Protein AF-A0A0K1QQC4-F1 (afdb_monomer)

Secondary structure (DSSP, 8-state):
---PPEEEEEEEEETTEEEEEEEEEEESSBTTBTT--S-EEEEEEEEEETTEE-TT--B-----BSSHHHHHHHHHHHHHHHHHHHHHHHHHHHHHHHHHHTT----S---

pLDDT: mean 75.05, std 15.12, range [39.25, 92.31]

Mean predicted aligned error: 11.66 Å

Solvent-accessible surface area (backbone atoms only — not comparable to full-atom values): 6400 Å² total; per-residue (Å²): 132,83,80,68,69,40,76,49,74,49,76,48,80,56,97,81,28,42,36,37,28,38,29,41,29,58,36,66,52,44,88,92,41,75,86,41,74,55,47,28,18,36,32,37,30,41,32,29,45,90,95,36,75,44,87,89,53,57,48,65,60,90,61,72,22,77,42,63,66,58,26,42,52,52,33,48,53,51,45,52,49,54,53,51,55,50,51,52,54,54,53,50,53,52,54,54,54,52,56,56,66,71,62,64,74,92,78,86,81,79,134

Nearest PDB structures (foldseek):
  4i4k-assembly1_A  TM=2.988E-01  e=1.830E+00  Streptomyces globisporus C-1027
  4i4k-assembly1_B  TM=3.133E-01  e=2.447E+00  Streptomyces globisporus C-1027
  7zqj-assembly1_A  TM=4.492E-01  e=8.290E+00  Acrocephalus arundinaceus

Foldseek 3Di:
DPPDWDWDWDWDQDPQKIKIKIKTDQDQALPVHRVDRQGWIWIWIWIGHPNHTDPPLIDTDSDIDSDSVVNRVVSVVSSNVSVVVVVVVVVVVVVVVVVVVVPPDPPPDDD

Structure (mmCIF, N/CA/C/O backbone):
data_AF-A0A0K1QQC4-F1
#
_entry.id   AF-A0A0K1QQC4-F1
#
loop_
_atom_site.group_PDB
_atom_site.id
_atom_site.type_symbol
_atom_site.label_atom_id
_atom_site.label_alt_id
_atom_site.label_comp_id
_atom_site.label_asym_id
_atom_site.label_entity_id
_atom_site.label_seq_id
_atom_site.pdbx_PDB_ins_code
_atom_site.Cartn_x
_atom_site.Cartn_y
_atom_site.Cartn_z
_atom_site.occupancy
_atom_site.B_iso_or_equiv
_atom_site.auth_seq_id
_atom_site.auth_comp_id
_atom_site.auth_asym_id
_atom_site.auth_atom_id
_atom_site.pdbx_PDB_model_num
ATOM 1 N N . MET A 1 1 ? 23.678 -7.419 -18.376 1.00 39.25 1 MET A N 1
ATOM 2 C CA . MET A 1 1 ? 23.277 -7.066 -16.998 1.00 39.25 1 MET A CA 1
ATOM 3 C C . MET A 1 1 ? 21.784 -7.320 -16.867 1.00 39.25 1 MET A C 1
ATOM 5 O O . MET A 1 1 ? 21.003 -6.650 -17.531 1.00 39.25 1 MET A O 1
ATOM 9 N N . THR A 1 2 ? 21.380 -8.345 -16.121 1.00 40.25 2 THR A N 1
ATOM 10 C CA . THR A 1 2 ? 19.973 -8.583 -15.779 1.00 40.25 2 THR A CA 1
ATOM 11 C C . THR A 1 2 ? 19.577 -7.542 -14.742 1.00 40.25 2 THR A C 1
ATOM 13 O O . THR A 1 2 ? 20.043 -7.583 -13.608 1.00 40.25 2 THR A O 1
ATOM 16 N N . THR A 1 3 ? 18.774 -6.558 -15.146 1.00 54.31 3 THR A N 1
ATOM 17 C CA . THR A 1 3 ? 18.133 -5.616 -14.227 1.00 54.31 3 THR A CA 1
ATOM 18 C C . THR A 1 3 ? 17.183 -6.432 -13.353 1.00 54.31 3 THR A C 1
ATOM 20 O O . THR A 1 3 ? 16.067 -6.738 -13.761 1.00 54.31 3 THR A O 1
ATOM 23 N N . GLY A 1 4 ? 17.678 -6.916 -12.215 1.00 62.97 4 GLY A N 1
ATOM 24 C CA . GLY A 1 4 ? 16.885 -7.705 -11.284 1.00 62.97 4 GLY A CA 1
ATOM 25 C C . GLY A 1 4 ? 15.767 -6.838 -10.723 1.00 62.97 4 GLY A C 1
ATOM 26 O O . GLY A 1 4 ? 16.020 -5.724 -10.263 1.00 62.97 4 GLY A O 1
ATOM 27 N N . THR A 1 5 ? 14.533 -7.331 -10.781 1.00 69.62 5 THR A N 1
ATOM 28 C CA . THR A 1 5 ? 13.399 -6.688 -10.120 1.00 69.62 5 THR A CA 1
ATOM 29 C C . THR A 1 5 ? 13.716 -6.558 -8.633 1.00 69.62 5 THR A C 1
ATOM 31 O O . THR A 1 5 ? 13.992 -7.551 -7.962 1.00 69.62 5 THR A O 1
ATOM 34 N N . SER A 1 6 ? 13.704 -5.329 -8.121 1.00 77.94 6 SER A N 1
ATOM 35 C CA . SER A 1 6 ? 13.934 -5.050 -6.705 1.00 77.94 6 SER A CA 1
ATOM 36 C C . SER A 1 6 ? 12.604 -4.817 -5.999 1.00 77.94 6 SER A C 1
ATOM 38 O O . SER A 1 6 ? 11.698 -4.194 -6.557 1.00 77.94 6 SER A O 1
ATOM 40 N N . ILE A 1 7 ? 12.490 -5.319 -4.771 1.00 84.19 7 ILE A N 1
ATOM 41 C CA . ILE A 1 7 ? 11.357 -5.041 -3.891 1.00 84.19 7 ILE A CA 1
ATOM 42 C C . ILE A 1 7 ? 11.887 -4.198 -2.742 1.00 84.19 7 ILE A C 1
ATOM 44 O O . ILE A 1 7 ? 12.767 -4.635 -2.002 1.00 84.19 7 ILE A O 1
ATOM 48 N N . VAL A 1 8 ? 11.362 -2.987 -2.601 1.00 85.19 8 VAL A N 1
ATOM 49 C CA . VAL A 1 8 ? 11.674 -2.100 -1.479 1.00 85.19 8 VAL A CA 1
ATOM 50 C C . VAL A 1 8 ? 10.412 -1.936 -0.658 1.00 85.19 8 VAL A C 1
ATOM 52 O O . VAL A 1 8 ? 9.397 -1.482 -1.176 1.00 85.19 8 VAL A O 1
ATOM 55 N N . THR A 1 9 ? 10.476 -2.304 0.618 1.00 89.06 9 THR A N 1
ATOM 56 C CA . THR A 1 9 ? 9.348 -2.150 1.540 1.00 89.06 9 THR A CA 1
ATOM 57 C C . THR A 1 9 ? 9.612 -0.973 2.463 1.00 89.06 9 THR A C 1
ATOM 59 O O . THR A 1 9 ? 10.675 -0.895 3.078 1.00 89.06 9 THR A O 1
ATOM 62 N N . LYS A 1 10 ? 8.649 -0.059 2.556 1.00 91.50 10 LYS A N 1
ATOM 63 C CA . LYS A 1 10 ? 8.627 1.025 3.538 1.00 91.50 10 LYS A CA 1
ATOM 64 C C . LYS A 1 10 ? 7.428 0.836 4.466 1.00 91.50 10 LYS A C 1
ATOM 66 O O . LYS A 1 10 ? 6.408 0.279 4.065 1.00 91.50 10 LYS A O 1
ATOM 71 N N . GLN A 1 11 ? 7.563 1.308 5.699 1.00 92.12 11 GLN A N 1
ATOM 72 C CA . GLN A 1 11 ? 6.525 1.233 6.721 1.00 92.12 11 GLN A CA 1
ATOM 73 C C . GLN A 1 11 ? 6.234 2.625 7.279 1.00 92.12 11 GLN A C 1
ATOM 75 O O . GLN A 1 11 ? 7.153 3.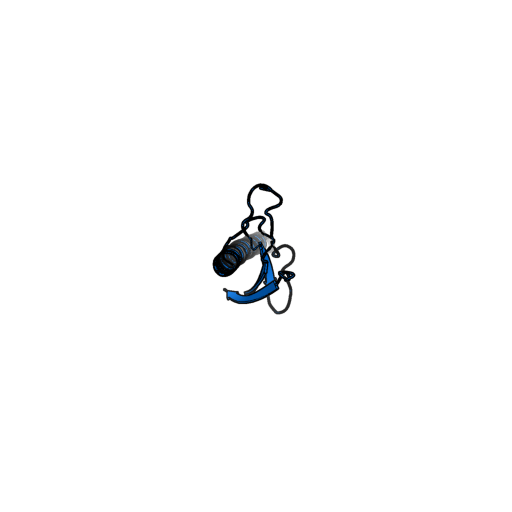407 7.515 1.00 92.12 11 GLN A O 1
ATOM 80 N N . GLU A 1 12 ? 4.959 2.901 7.530 1.00 92.31 12 GLU A N 1
ATOM 81 C CA . GLU A 1 12 ? 4.481 4.080 8.247 1.00 92.31 12 GLU A CA 1
ATOM 82 C C . GLU A 1 12 ? 3.445 3.663 9.296 1.00 92.31 12 GLU A C 1
ATOM 84 O O . GLU A 1 12 ? 2.648 2.758 9.064 1.00 92.31 12 GLU A O 1
ATOM 89 N N . THR A 1 13 ? 3.408 4.357 10.434 1.00 91.31 13 THR A N 1
ATOM 90 C CA . THR A 1 13 ? 2.322 4.223 11.411 1.00 91.31 13 THR A CA 1
ATOM 91 C C . THR A 1 13 ? 1.386 5.423 11.313 1.00 91.31 13 THR A C 1
ATOM 93 O O . THR A 1 13 ? 1.793 6.557 11.556 1.00 91.31 13 THR A O 1
ATOM 96 N N . TYR A 1 14 ? 0.110 5.181 11.014 1.00 89.81 14 TYR A N 1
ATOM 97 C CA . TYR A 1 14 ? -0.911 6.216 10.874 1.00 89.81 14 TYR A CA 1
ATOM 98 C C . TYR A 1 14 ? -2.165 5.875 11.680 1.00 89.81 14 TYR A C 1
ATOM 100 O O . TYR A 1 14 ? -2.814 4.853 11.464 1.00 89.81 14 TYR A O 1
ATOM 108 N N . SER A 1 15 ? -2.563 6.755 12.606 1.00 86.31 15 SER A N 1
ATOM 109 C CA . SER A 1 15 ? -3.777 6.577 13.426 1.00 86.31 15 SER A CA 1
ATOM 110 C C . SER A 1 15 ? -3.849 5.247 14.207 1.00 86.31 15 SER A C 1
ATOM 112 O O . SER A 1 15 ? -4.943 4.728 14.431 1.00 86.31 15 SER A O 1
ATOM 114 N N . GLY A 1 16 ? -2.701 4.689 14.605 1.00 84.69 16 GLY A N 1
ATOM 115 C CA . GLY A 1 16 ? -2.611 3.387 15.279 1.00 84.69 16 GLY A CA 1
ATOM 116 C C . GLY A 1 16 ? -2.686 2.171 14.346 1.00 84.69 16 GLY A C 1
ATOM 117 O O . GLY A 1 16 ? -2.744 1.048 14.833 1.00 84.69 16 GLY A O 1
ATOM 118 N N . TYR A 1 17 ? -2.690 2.386 13.029 1.00 88.06 17 TYR A N 1
ATOM 119 C CA . TYR A 1 17 ? -2.536 1.349 12.010 1.00 88.06 17 TYR A CA 1
ATOM 120 C C . TYR A 1 17 ? -1.113 1.387 11.462 1.00 88.06 17 TYR A C 1
ATOM 122 O O . TYR A 1 17 ? -0.539 2.465 11.308 1.00 88.06 17 TYR A O 1
ATOM 130 N N . GLU A 1 18 ? -0.568 0.228 11.129 1.00 91.56 18 GLU A N 1
ATOM 131 C CA . GLU A 1 18 ? 0.703 0.102 10.424 1.00 91.56 18 GLU A CA 1
ATOM 132 C C . GLU A 1 18 ? 0.405 -0.075 8.932 1.00 91.56 18 GLU A C 1
ATOM 134 O O . GLU A 1 18 ? -0.366 -0.946 8.530 1.00 91.56 18 GLU A O 1
ATOM 139 N N . ILE A 1 19 ? 0.986 0.782 8.104 1.00 92.12 19 ILE A N 1
ATOM 140 C CA . ILE A 1 19 ? 0.855 0.772 6.651 1.00 92.12 19 ILE A CA 1
ATOM 141 C C . ILE A 1 19 ? 2.196 0.313 6.090 1.00 92.12 19 ILE A C 1
ATOM 143 O O . ILE A 1 19 ? 3.219 0.970 6.279 1.00 92.12 19 ILE A O 1
ATOM 147 N N . LEU A 1 20 ? 2.186 -0.816 5.394 1.00 92.06 20 LEU A N 1
ATOM 148 C CA . LEU A 1 20 ? 3.332 -1.370 4.687 1.00 92.06 20 LEU A CA 1
ATOM 149 C C . LEU A 1 20 ? 3.132 -1.146 3.193 1.00 92.06 20 LEU A C 1
ATOM 151 O O . LEU A 1 20 ? 2.133 -1.585 2.626 1.00 92.06 20 LEU A O 1
ATOM 155 N N . VAL A 1 21 ? 4.092 -0.481 2.558 1.00 91.69 21 VAL A N 1
ATOM 156 C CA . VAL A 1 21 ? 4.105 -0.236 1.115 1.00 91.69 21 VAL A CA 1
ATOM 157 C C . VAL A 1 21 ? 5.314 -0.944 0.527 1.00 91.69 21 VAL A C 1
ATOM 159 O O . VAL A 1 21 ? 6.457 -0.581 0.800 1.00 91.69 21 VAL A O 1
ATOM 162 N N . ALA A 1 22 ? 5.059 -1.972 -0.272 1.00 89.62 22 ALA A N 1
ATOM 163 C CA . ALA A 1 22 ? 6.065 -2.681 -1.042 1.00 89.62 22 ALA A CA 1
ATOM 164 C C . ALA A 1 22 ? 6.074 -2.145 -2.476 1.00 89.62 22 ALA A C 1
ATOM 166 O O . ALA A 1 22 ? 5.121 -2.345 -3.227 1.00 89.62 22 ALA A O 1
ATOM 167 N N . THR A 1 23 ? 7.160 -1.484 -2.862 1.00 88.75 23 THR A N 1
ATOM 168 C CA . THR A 1 23 ? 7.383 -1.022 -4.231 1.00 88.75 23 THR A CA 1
ATOM 169 C C . THR A 1 23 ? 8.195 -2.060 -4.993 1.00 88.75 23 THR A C 1
ATOM 171 O O . THR A 1 23 ? 9.302 -2.414 -4.585 1.00 88.75 23 THR A O 1
ATOM 174 N N . VAL A 1 24 ? 7.656 -2.534 -6.112 1.00 86.88 24 VAL A N 1
ATOM 175 C CA . VAL A 1 24 ? 8.266 -3.540 -6.986 1.00 86.88 24 VAL A CA 1
ATOM 176 C C . VAL A 1 24 ? 8.699 -2.866 -8.284 1.00 86.88 24 VAL A C 1
ATOM 178 O O . VAL A 1 24 ? 7.900 -2.210 -8.944 1.00 86.88 24 VAL A O 1
ATOM 181 N N . GLY A 1 25 ? 9.972 -3.006 -8.648 1.00 82.81 25 GLY A N 1
ATOM 182 C CA . GLY A 1 25 ? 10.505 -2.538 -9.928 1.00 82.81 25 GLY A CA 1
ATOM 183 C C . GLY A 1 25 ? 12.032 -2.419 -9.925 1.00 82.81 25 GLY A C 1
ATOM 184 O O . GLY A 1 25 ? 12.670 -2.705 -8.911 1.00 82.81 25 GLY A O 1
ATOM 185 N N . PRO A 1 26 ? 12.660 -2.000 -11.027 1.00 75.81 26 PRO A N 1
ATOM 186 C CA . PRO A 1 26 ? 12.028 -1.626 -12.289 1.00 75.81 26 PRO A CA 1
ATOM 187 C C . PRO A 1 26 ? 11.431 -2.828 -13.044 1.00 75.81 26 PRO A C 1
ATOM 189 O O . PRO A 1 26 ? 12.006 -3.917 -13.052 1.00 75.81 26 PRO A O 1
ATOM 192 N N . ILE A 1 27 ? 10.288 -2.613 -13.696 1.00 78.44 27 ILE A N 1
ATOM 193 C CA . ILE A 1 27 ? 9.645 -3.513 -14.662 1.00 78.44 27 ILE A CA 1
ATOM 194 C C . ILE A 1 27 ? 9.857 -2.882 -16.043 1.00 78.44 27 ILE A C 1
ATOM 196 O O . ILE A 1 27 ? 9.554 -1.709 -16.232 1.00 78.44 27 ILE A O 1
ATOM 200 N N . LYS A 1 28 ? 10.455 -3.623 -16.983 1.00 64.50 28 LYS A N 1
ATOM 201 C CA . LYS A 1 28 ? 10.970 -3.083 -18.261 1.00 64.50 28 LYS A CA 1
ATOM 202 C C . LYS A 1 28 ? 9.907 -2.587 -19.246 1.00 64.50 28 LYS A C 1
ATOM 204 O O . LYS A 1 28 ? 10.274 -1.938 -20.218 1.00 64.50 28 LYS A O 1
ATOM 209 N N . THR A 1 29 ? 8.647 -2.956 -19.054 1.00 67.12 29 THR A N 1
ATOM 210 C CA . THR A 1 29 ? 7.587 -2.692 -20.029 1.00 67.12 29 THR A CA 1
ATOM 2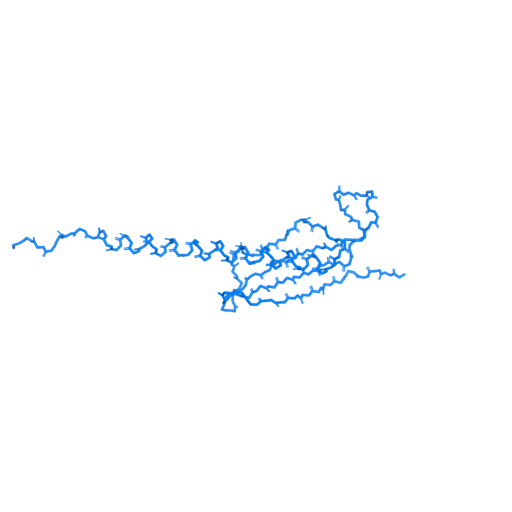11 C C . THR A 1 29 ? 6.267 -2.602 -19.285 1.00 67.12 29 THR A C 1
ATOM 213 O O . THR A 1 29 ? 5.942 -3.511 -18.515 1.00 67.12 29 THR A O 1
ATOM 216 N N . ASN A 1 30 ? 5.531 -1.510 -19.488 1.00 67.62 30 ASN A N 1
ATOM 217 C CA . ASN A 1 30 ? 4.139 -1.430 -19.067 1.00 67.62 30 ASN A CA 1
ATOM 218 C C . ASN A 1 30 ? 3.326 -2.423 -19.925 1.00 67.62 30 ASN A C 1
ATOM 220 O O . ASN A 1 30 ? 3.307 -2.262 -21.145 1.00 67.62 30 ASN A O 1
ATOM 224 N N . PRO A 1 31 ? 2.674 -3.451 -19.349 1.00 66.75 31 PRO A N 1
ATOM 225 C CA . PRO A 1 31 ? 1.863 -4.382 -20.133 1.00 66.75 31 PRO A CA 1
ATOM 226 C C . PRO A 1 31 ? 0.687 -3.701 -20.852 1.00 66.75 31 PRO A C 1
ATOM 228 O O . PRO A 1 31 ? 0.259 -4.205 -21.887 1.00 66.75 31 PRO A O 1
ATOM 231 N N . ASP A 1 32 ? 0.205 -2.562 -20.344 1.00 70.25 32 ASP A N 1
ATOM 232 C CA . ASP A 1 32 ? -0.885 -1.789 -20.950 1.00 70.25 32 ASP A CA 1
ATOM 233 C C . ASP A 1 32 ? -0.395 -0.852 -22.071 1.00 70.25 32 ASP A C 1
ATOM 235 O O . ASP A 1 32 ? -1.174 -0.451 -22.933 1.00 70.25 32 ASP A O 1
ATOM 239 N N . GLU A 1 33 ? 0.904 -0.535 -22.102 1.00 69.81 33 GLU A N 1
ATOM 240 C CA . GLU A 1 33 ? 1.541 0.320 -23.111 1.00 69.81 33 GLU A CA 1
ATOM 241 C C . GLU A 1 33 ? 2.868 -0.310 -23.571 1.00 69.81 33 GLU A C 1
ATOM 243 O O . GLU A 1 33 ? 3.948 0.115 -23.148 1.00 69.81 33 GLU A O 1
ATOM 248 N N . PRO A 1 34 ? 2.826 -1.333 -24.445 1.00 68.88 34 PRO A N 1
ATOM 249 C CA . PRO A 1 34 ? 4.019 -2.082 -24.854 1.00 68.88 34 PRO A CA 1
ATOM 250 C C . PRO A 1 34 ? 5.041 -1.239 -25.634 1.00 68.88 34 PRO A C 1
ATOM 252 O O . PRO A 1 34 ? 6.200 -1.629 -25.766 1.00 68.88 34 PRO A O 1
ATOM 255 N N . GLU A 1 35 ? 4.618 -0.083 -26.147 1.00 72.62 35 GLU A N 1
ATOM 256 C CA . GLU A 1 35 ? 5.448 0.897 -26.855 1.00 72.62 35 GLU A CA 1
ATOM 257 C C . GLU A 1 35 ? 6.308 1.732 -25.890 1.00 72.62 35 GLU A C 1
ATOM 259 O O . GLU A 1 35 ? 7.303 2.342 -26.288 1.00 72.62 35 GLU A O 1
ATOM 264 N N . ASN A 1 36 ? 5.944 1.740 -24.603 1.00 68.31 36 ASN A N 1
ATOM 265 C CA . ASN A 1 36 ? 6.642 2.470 -23.564 1.00 68.31 36 ASN A CA 1
ATOM 266 C C . ASN A 1 36 ? 7.848 1.655 -23.066 1.00 68.31 36 ASN A C 1
ATOM 268 O O . ASN A 1 36 ? 7.733 0.730 -22.260 1.00 68.31 36 ASN A O 1
ATOM 272 N N . LEU A 1 37 ? 9.033 2.005 -23.573 1.00 68.06 37 LEU A N 1
ATOM 273 C CA . LEU A 1 37 ? 10.318 1.385 -23.212 1.00 68.06 37 LEU A CA 1
ATOM 274 C C . LEU A 1 37 ? 10.857 1.849 -21.845 1.00 68.06 37 LEU A C 1
ATOM 276 O O . LEU A 1 37 ? 11.986 1.512 -21.473 1.00 68.06 37 LEU A O 1
ATOM 280 N N . GLN A 1 38 ? 10.097 2.670 -21.120 1.00 71.12 38 GLN A N 1
ATOM 281 C CA . GLN A 1 38 ? 10.496 3.210 -19.831 1.00 71.12 38 GLN A CA 1
ATOM 282 C C . GLN A 1 38 ? 10.344 2.146 -18.734 1.00 71.12 38 GLN A C 1
ATOM 284 O O . GLN A 1 38 ? 9.467 1.286 -18.764 1.00 71.12 38 GLN A O 1
ATOM 289 N N . THR A 1 39 ? 11.241 2.165 -17.749 1.00 76.81 39 THR A N 1
ATOM 290 C CA . THR A 1 39 ? 11.132 1.274 -16.593 1.00 76.81 39 THR A CA 1
ATOM 291 C C . THR A 1 39 ? 10.122 1.813 -15.595 1.00 76.81 39 THR A C 1
ATOM 293 O O . THR A 1 39 ? 10.238 2.963 -15.177 1.00 76.81 39 THR A O 1
ATOM 296 N N . HIS A 1 40 ? 9.201 0.959 -15.156 1.00 83.19 40 HIS A N 1
ATOM 297 C CA . HIS A 1 40 ? 8.143 1.332 -14.225 1.00 83.19 40 HIS A CA 1
ATOM 298 C C . HIS A 1 40 ? 8.267 0.638 -12.866 1.00 83.19 40 HIS A C 1
ATOM 300 O O . HIS A 1 40 ? 8.879 -0.423 -12.722 1.00 83.19 40 HIS A O 1
ATOM 306 N N . HIS A 1 41 ? 7.633 1.235 -11.868 1.00 83.88 41 HIS A N 1
ATOM 307 C CA . HIS A 1 41 ? 7.491 0.750 -10.508 1.00 83.88 41 HIS A CA 1
ATOM 308 C C . HIS A 1 41 ? 6.005 0.622 -10.165 1.00 83.88 41 HIS A C 1
ATOM 310 O O . HIS A 1 41 ? 5.217 1.521 -10.450 1.00 83.88 41 HIS A O 1
ATOM 316 N N . THR A 1 42 ? 5.635 -0.484 -9.526 1.00 85.31 42 THR A N 1
ATOM 317 C CA . THR A 1 42 ? 4.292 -0.735 -8.976 1.00 85.31 42 THR A CA 1
ATOM 318 C C . THR A 1 42 ? 4.344 -0.740 -7.461 1.00 85.31 42 THR A C 1
ATOM 320 O O . THR A 1 42 ? 5.381 -1.090 -6.891 1.00 85.31 42 THR A O 1
ATOM 323 N N . THR A 1 43 ? 3.223 -0.475 -6.796 1.00 86.94 43 THR A N 1
ATOM 324 C CA . THR A 1 43 ? 3.121 -0.631 -5.343 1.00 86.94 43 THR A CA 1
ATOM 325 C C . THR A 1 43 ? 2.098 -1.664 -4.922 1.00 86.94 43 THR A C 1
ATOM 327 O O . THR A 1 43 ? 1.105 -1.931 -5.590 1.00 86.94 43 THR A O 1
ATOM 330 N N . LYS A 1 44 ? 2.368 -2.269 -3.771 1.00 89.31 44 LYS A N 1
ATOM 331 C CA . LYS A 1 44 ? 1.439 -3.109 -3.036 1.00 89.31 44 LYS A CA 1
ATOM 332 C C . LYS A 1 44 ? 1.358 -2.589 -1.614 1.00 89.31 44 LYS A C 1
ATOM 334 O O . LYS A 1 44 ? 2.380 -2.384 -0.965 1.00 89.31 44 LYS A O 1
ATOM 339 N N . ILE A 1 45 ? 0.143 -2.388 -1.146 1.00 90.94 45 ILE A N 1
ATOM 340 C CA . ILE A 1 45 ? -0.173 -1.814 0.151 1.00 90.94 45 ILE A CA 1
ATOM 341 C C . ILE A 1 45 ? -0.748 -2.932 1.013 1.00 90.94 45 ILE A C 1
ATOM 343 O O . ILE A 1 45 ? -1.616 -3.682 0.568 1.00 90.94 45 ILE A O 1
ATOM 347 N N . SER A 1 46 ? -0.283 -3.031 2.251 1.00 89.31 46 SER A N 1
ATOM 348 C CA . SER A 1 46 ? -0.840 -3.900 3.284 1.00 89.31 46 SER A CA 1
ATOM 349 C C . SER A 1 46 ? -1.050 -3.080 4.549 1.00 89.31 46 SER A C 1
ATOM 351 O O . SER A 1 46 ? -0.157 -2.356 4.983 1.00 89.31 46 SER A O 1
ATOM 353 N N . ILE A 1 47 ? -2.228 -3.202 5.155 1.00 89.00 47 ILE A N 1
ATOM 354 C CA . ILE A 1 47 ? -2.589 -2.456 6.363 1.00 89.00 47 ILE A CA 1
ATOM 355 C C . ILE A 1 47 ? -2.759 -3.429 7.519 1.00 89.00 47 ILE A C 1
ATOM 357 O O . ILE A 1 47 ? -3.506 -4.403 7.424 1.00 89.00 47 ILE A O 1
ATOM 361 N N . TRP A 1 48 ? -2.104 -3.122 8.629 1.00 89.88 48 TRP A N 1
ATOM 362 C CA . TRP A 1 48 ? -2.088 -3.920 9.841 1.00 89.88 48 TRP A CA 1
ATOM 363 C C . TRP A 1 48 ? -2.608 -3.102 11.018 1.00 89.88 48 TRP A C 1
ATOM 365 O O . TRP A 1 48 ? -2.470 -1.880 11.082 1.00 89.88 48 TRP A O 1
ATOM 375 N N . PHE A 1 49 ? -3.261 -3.787 11.945 1.00 85.19 49 PHE A N 1
ATOM 376 C CA . PHE A 1 49 ? -3.751 -3.213 13.187 1.00 85.19 49 PHE A CA 1
ATOM 377 C C . PHE A 1 49 ? -3.544 -4.231 14.301 1.00 85.19 49 PHE A C 1
ATOM 379 O O . PHE A 1 49 ? -4.022 -5.361 14.186 1.00 85.19 49 PHE A O 1
ATOM 386 N N . ASP A 1 50 ? -2.835 -3.834 15.358 1.00 85.94 5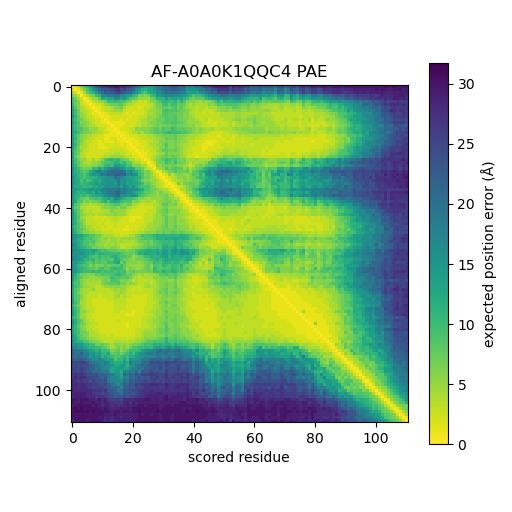0 ASP A N 1
ATOM 387 C CA . ASP A 1 50 ? -2.562 -4.689 16.523 1.00 85.94 50 ASP A CA 1
ATOM 388 C C . ASP A 1 50 ? -1.941 -6.051 16.132 1.00 85.94 50 ASP A C 1
ATOM 390 O O . ASP A 1 50 ? -2.416 -7.125 16.505 1.00 85.94 50 ASP A O 1
ATOM 394 N N . GLY A 1 51 ? -0.925 -6.010 15.258 1.00 82.25 51 GLY A N 1
ATOM 395 C CA . GLY A 1 51 ? -0.211 -7.196 14.770 1.00 82.25 51 GLY A CA 1
ATOM 396 C C . GLY A 1 51 ? -1.006 -8.100 13.818 1.00 82.25 51 GLY A C 1
ATOM 397 O O . GLY A 1 51 ? -0.547 -9.194 13.490 1.00 82.25 51 GLY A O 1
ATOM 398 N N . LYS A 1 52 ? -2.193 -7.679 13.358 1.00 85.69 52 LYS A N 1
ATOM 399 C CA . LYS A 1 52 ? -3.033 -8.446 12.424 1.00 85.69 52 LYS A CA 1
ATOM 400 C C . LYS A 1 52 ? -3.286 -7.680 11.136 1.00 85.69 52 LYS A C 1
ATOM 402 O O . LYS A 1 52 ? -3.700 -6.522 11.172 1.00 85.69 52 LYS A O 1
ATOM 407 N N . GLU A 1 53 ? -3.118 -8.351 9.998 1.00 83.50 53 GLU A N 1
ATOM 408 C CA . GLU A 1 53 ? -3.487 -7.774 8.707 1.00 83.50 53 GLU A CA 1
ATOM 409 C C . GLU A 1 53 ? -5.003 -7.549 8.660 1.00 83.50 53 GLU A C 1
ATOM 411 O O . GLU A 1 53 ? -5.825 -8.433 8.939 1.00 83.50 53 GLU A O 1
ATOM 416 N N . VAL A 1 54 ? -5.385 -6.327 8.313 1.00 81.44 54 VAL A N 1
ATOM 417 C CA . VAL A 1 54 ? -6.778 -5.928 8.218 1.00 81.44 54 VAL A CA 1
ATOM 418 C C . VAL A 1 54 ? -7.347 -6.523 6.929 1.00 81.44 54 VAL A C 1
ATOM 420 O O . VAL A 1 54 ? -7.056 -6.063 5.828 1.00 81.44 54 VAL A O 1
ATOM 423 N N . ARG A 1 55 ? -8.195 -7.552 7.051 1.00 74.75 55 ARG A N 1
ATOM 424 C CA . ARG A 1 55 ? -8.794 -8.245 5.894 1.00 74.75 55 ARG A CA 1
ATOM 425 C C . ARG A 1 55 ? -9.424 -7.271 4.888 1.00 74.75 55 ARG A C 1
ATOM 427 O O . ARG A 1 55 ? -10.271 -6.443 5.253 1.00 74.75 55 ARG A O 1
ATOM 434 N N . GLY A 1 56 ? -9.029 -7.410 3.621 1.00 71.00 56 GLY A N 1
ATOM 435 C CA . GLY A 1 56 ? -9.494 -6.589 2.497 1.00 71.00 56 GLY A CA 1
ATOM 436 C C . GLY A 1 56 ? -9.011 -5.135 2.529 1.00 71.00 56 GLY A C 1
ATOM 437 O O . GLY A 1 56 ? -9.664 -4.278 1.945 1.00 71.00 56 GLY A O 1
ATOM 438 N N . ALA A 1 57 ? -7.977 -4.821 3.313 1.00 71.19 57 ALA A N 1
ATOM 439 C CA . ALA A 1 57 ? -7.316 -3.512 3.321 1.00 71.19 57 ALA A CA 1
ATOM 440 C C . ALA A 1 57 ? -5.958 -3.548 2.601 1.00 71.19 57 ALA A C 1
ATOM 442 O O . ALA A 1 57 ? -5.234 -2.557 2.607 1.00 71.19 57 ALA A O 1
ATOM 443 N N . SER A 1 58 ? -5.615 -4.694 2.014 1.00 75.94 58 SER A N 1
ATOM 444 C CA . SER A 1 58 ? -4.472 -4.837 1.127 1.00 75.94 58 SER A CA 1
ATOM 445 C C . SER A 1 58 ? -4.915 -4.448 -0.279 1.00 75.94 58 SER A C 1
ATOM 447 O O . SER A 1 58 ? -5.911 -4.974 -0.780 1.00 75.94 58 SER A O 1
ATOM 449 N N . GLU A 1 59 ? -4.194 -3.526 -0.900 1.00 79.31 59 GLU A N 1
ATOM 450 C CA . GLU A 1 59 ? -4.538 -2.973 -2.207 1.00 79.31 59 GLU A CA 1
ATOM 451 C C . GLU A 1 59 ? -3.293 -2.958 -3.090 1.00 79.31 59 GLU A C 1
ATOM 453 O O . GLU A 1 59 ? -2.180 -2.721 -2.622 1.00 79.31 59 GLU A O 1
ATOM 458 N N . ALA A 1 60 ? -3.464 -3.277 -4.367 1.00 79.31 60 ALA A N 1
ATOM 459 C CA . ALA A 1 60 ? -2.396 -3.244 -5.356 1.00 79.31 60 ALA A CA 1
ATOM 460 C C . ALA A 1 60 ? -2.853 -2.309 -6.477 1.00 79.31 60 ALA A C 1
ATOM 462 O O . ALA A 1 60 ? -3.549 -2.762 -7.389 1.00 79.31 60 ALA A O 1
ATOM 463 N N . PRO A 1 61 ? -2.554 -1.002 -6.375 1.00 74.94 61 PRO A N 1
ATOM 464 C CA . PRO A 1 61 ? -2.907 -0.057 -7.419 1.00 74.94 61 PRO A CA 1
ATOM 465 C C . PRO A 1 61 ? -2.267 -0.491 -8.739 1.00 74.94 61 PRO A C 1
ATOM 467 O O . PRO A 1 61 ? -1.077 -0.798 -8.782 1.00 74.94 61 PRO A O 1
ATOM 470 N N . SER A 1 62 ? -3.038 -0.484 -9.825 1.00 73.62 62 SER A N 1
ATOM 471 C CA . SER A 1 62 ? -2.528 -0.773 -11.173 1.00 73.62 62 SER A CA 1
ATOM 472 C C . SER A 1 62 ? -1.696 0.375 -11.759 1.00 73.62 62 SER A C 1
ATOM 474 O O . SER A 1 62 ? -1.218 0.278 -12.884 1.00 73.62 62 SER A O 1
ATOM 476 N N . MET A 1 63 ? -1.526 1.474 -11.018 1.00 80.12 63 MET A N 1
ATOM 477 C CA . MET A 1 63 ? -0.787 2.645 -11.472 1.00 80.12 63 MET A CA 1
ATOM 478 C C . MET A 1 63 ? 0.722 2.378 -11.473 1.00 80.12 63 MET A C 1
ATOM 480 O O . MET A 1 63 ? 1.285 1.837 -10.519 1.00 80.12 63 MET A O 1
ATOM 484 N N . LEU A 1 64 ? 1.365 2.783 -12.565 1.00 82.12 64 LEU A N 1
ATOM 485 C CA . LEU A 1 64 ? 2.785 2.589 -12.823 1.00 82.12 64 LEU A CA 1
ATOM 486 C C . LEU A 1 64 ? 3.523 3.920 -12.732 1.00 82.12 64 LEU A C 1
ATOM 488 O O . LEU A 1 64 ? 3.109 4.910 -13.328 1.00 82.12 64 LEU A O 1
ATOM 492 N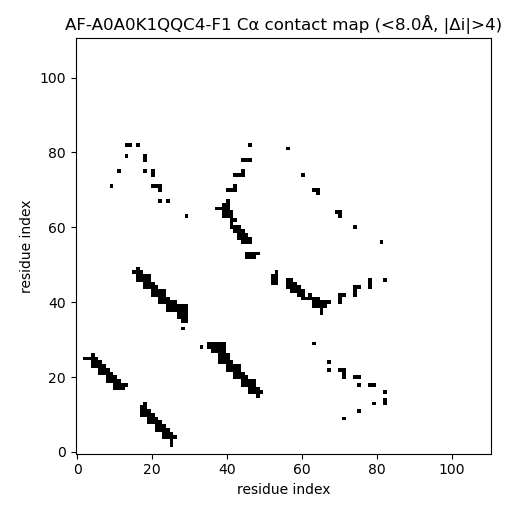 N . PHE A 1 65 ? 4.650 3.926 -12.026 1.00 82.69 65 PHE A N 1
ATOM 493 C CA . PHE A 1 65 ? 5.442 5.130 -11.778 1.00 82.69 65 PHE A CA 1
ATOM 494 C C . PHE A 1 65 ? 6.851 4.982 -12.337 1.00 82.69 65 PHE A C 1
ATOM 496 O O . PHE A 1 65 ? 7.452 3.918 -12.237 1.00 82.69 65 PHE A O 1
ATOM 503 N N . VAL A 1 66 ? 7.408 6.052 -12.902 1.00 84.00 66 VAL A N 1
ATOM 504 C CA . VAL A 1 66 ? 8.808 6.065 -13.370 1.00 84.00 66 VAL A CA 1
ATOM 505 C C . VAL A 1 66 ? 9.780 6.121 -12.184 1.00 84.00 66 VAL A C 1
ATOM 507 O O . VAL A 1 66 ? 10.862 5.543 -12.226 1.00 84.00 66 VAL A O 1
ATOM 510 N N . SER A 1 67 ? 9.368 6.788 -11.106 1.00 85.62 67 SER A N 1
ATOM 511 C CA . SER A 1 67 ? 10.109 6.945 -9.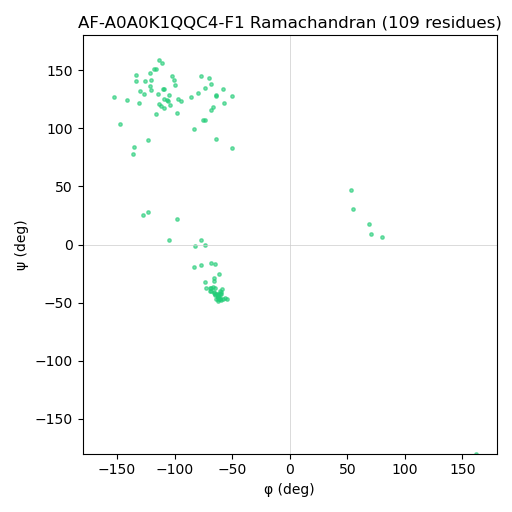855 1.00 85.62 67 SER A CA 1
ATOM 512 C C . SER A 1 67 ? 9.609 5.951 -8.807 1.00 85.62 67 SER A C 1
ATOM 514 O O . SER A 1 67 ? 8.404 5.745 -8.636 1.00 85.62 67 SER A O 1
ATOM 516 N N . ARG A 1 68 ? 10.539 5.326 -8.078 1.00 85.38 68 ARG A N 1
ATOM 517 C CA . ARG A 1 68 ? 10.204 4.430 -6.961 1.00 85.38 68 ARG A CA 1
ATOM 518 C C . ARG A 1 68 ? 9.608 5.220 -5.798 1.00 85.38 68 ARG A C 1
ATOM 520 O O . ARG A 1 68 ? 8.735 4.712 -5.092 1.00 85.38 68 ARG A O 1
ATOM 527 N N . GLU A 1 69 ? 10.132 6.414 -5.568 1.00 87.62 69 GLU A N 1
ATOM 528 C CA . GLU A 1 69 ? 9.756 7.306 -4.481 1.00 87.62 69 GLU A CA 1
ATOM 529 C C . GLU A 1 69 ? 8.301 7.746 -4.639 1.00 87.62 69 GLU A C 1
ATOM 531 O O . GLU A 1 69 ? 7.531 7.581 -3.695 1.00 87.62 69 GLU A O 1
ATOM 536 N N . ASP A 1 70 ? 7.913 8.152 -5.848 1.00 87.69 70 ASP A N 1
ATOM 537 C CA . ASP A 1 70 ? 6.549 8.575 -6.184 1.00 87.69 70 ASP A CA 1
ATOM 538 C C . ASP A 1 70 ? 5.567 7.414 -5.997 1.00 87.69 70 ASP A C 1
ATOM 540 O O . ASP A 1 70 ? 4.504 7.568 -5.397 1.00 87.69 70 ASP A O 1
ATOM 544 N N . ALA A 1 71 ? 5.962 6.212 -6.437 1.00 86.44 71 ALA A N 1
ATOM 545 C CA . ALA A 1 71 ? 5.174 5.003 -6.240 1.00 86.44 71 ALA A CA 1
ATOM 546 C C . ALA A 1 71 ? 4.917 4.758 -4.743 1.00 86.44 71 ALA A C 1
ATOM 548 O O . ALA A 1 71 ? 3.789 4.487 -4.325 1.00 86.44 71 ALA A O 1
ATOM 549 N N . ALA A 1 72 ? 5.971 4.861 -3.924 1.00 87.81 72 ALA A N 1
ATOM 550 C CA . ALA A 1 72 ? 5.877 4.653 -2.486 1.00 87.81 72 ALA A CA 1
ATOM 551 C C . ALA A 1 72 ? 5.000 5.715 -1.806 1.00 87.81 72 ALA A C 1
ATOM 553 O O . ALA A 1 72 ? 4.174 5.361 -0.966 1.00 87.81 72 ALA A O 1
ATOM 554 N N . GLU A 1 73 ? 5.158 6.989 -2.170 1.00 90.94 73 GLU A N 1
ATOM 555 C CA . GLU A 1 73 ? 4.355 8.095 -1.641 1.00 90.94 73 GLU A CA 1
ATOM 556 C C . GLU A 1 73 ? 2.869 7.911 -1.962 1.00 90.94 73 GLU A C 1
ATOM 558 O O . GLU A 1 73 ? 2.037 7.948 -1.052 1.00 90.94 73 GLU A O 1
ATOM 563 N N . PHE A 1 74 ? 2.546 7.569 -3.211 1.00 89.31 74 PHE A N 1
ATOM 564 C CA . PHE A 1 74 ? 1.184 7.236 -3.622 1.00 89.31 74 PHE A CA 1
ATOM 565 C C . PHE A 1 74 ? 0.616 6.042 -2.840 1.00 89.31 74 PHE A C 1
ATOM 567 O O . PHE A 1 74 ? -0.534 6.057 -2.395 1.00 89.31 74 PHE A O 1
ATOM 574 N N . GLY A 1 75 ? 1.438 5.014 -2.602 1.00 88.50 75 GLY A N 1
ATOM 575 C CA . GLY A 1 75 ? 1.059 3.866 -1.780 1.00 88.50 75 GLY A CA 1
ATOM 576 C C . GLY A 1 75 ? 0.699 4.250 -0.340 1.00 88.50 75 GLY A C 1
ATOM 577 O O . GLY A 1 75 ? -0.277 3.738 0.213 1.00 88.50 75 GLY A O 1
ATOM 578 N N . PHE A 1 76 ? 1.441 5.182 0.265 1.00 90.94 76 PHE A N 1
ATOM 579 C CA . PHE A 1 76 ? 1.117 5.701 1.596 1.00 90.94 76 PHE A CA 1
ATOM 580 C C . PHE A 1 76 ? -0.150 6.551 1.589 1.00 90.94 76 PHE A C 1
ATOM 582 O O . PHE A 1 76 ? -0.970 6.430 2.500 1.00 90.94 76 PHE A O 1
ATOM 589 N N . GLU A 1 77 ? -0.347 7.378 0.566 1.00 90.75 77 GLU A N 1
ATOM 590 C CA . GLU A 1 77 ? -1.534 8.219 0.440 1.00 90.75 77 GLU A CA 1
ATOM 591 C C . GLU A 1 77 ? -2.816 7.375 0.356 1.00 90.75 77 GLU A C 1
ATOM 593 O O . GLU A 1 77 ? -3.752 7.577 1.141 1.00 90.75 77 GLU A O 1
ATOM 598 N N . ILE A 1 78 ? -2.813 6.337 -0.488 1.00 88.81 78 ILE A N 1
ATOM 599 C CA . ILE A 1 78 ? -3.895 5.347 -0.546 1.00 88.81 78 ILE A CA 1
ATOM 600 C C . ILE A 1 78 ? -4.042 4.628 0.799 1.00 88.81 78 ILE A C 1
ATOM 602 O O . ILE A 1 78 ? -5.153 4.521 1.320 1.00 88.81 78 ILE A O 1
ATOM 606 N N . GLY A 1 79 ? -2.942 4.183 1.413 1.00 87.94 79 GLY A N 1
ATOM 607 C CA . GLY A 1 79 ? -2.979 3.519 2.717 1.00 87.94 79 GLY A CA 1
ATOM 608 C C . GLY A 1 79 ? -3.687 4.356 3.791 1.00 87.94 79 GLY A C 1
ATOM 609 O O . GLY A 1 79 ? -4.586 3.872 4.486 1.00 87.94 79 GLY A O 1
ATOM 610 N N . ARG A 1 80 ? -3.356 5.649 3.887 1.00 90.94 80 ARG A N 1
ATOM 611 C CA . ARG A 1 80 ? -3.995 6.603 4.812 1.00 90.94 80 ARG A CA 1
ATOM 612 C C . ARG A 1 80 ? -5.470 6.825 4.474 1.00 90.94 80 ARG A C 1
ATOM 614 O O . ARG A 1 80 ? -6.299 6.936 5.389 1.00 90.94 80 ARG A O 1
ATOM 621 N N . MET A 1 81 ? -5.820 6.855 3.186 1.00 88.62 81 MET A N 1
ATOM 622 C CA . MET A 1 81 ? -7.207 6.948 2.731 1.00 88.62 81 MET A CA 1
ATOM 623 C C . MET A 1 81 ? -8.021 5.729 3.190 1.00 88.62 81 MET A C 1
ATOM 625 O O . MET A 1 81 ? -9.079 5.908 3.801 1.00 88.62 81 MET A O 1
ATOM 629 N N . ILE A 1 82 ? -7.515 4.507 2.985 1.00 86.44 82 ILE A N 1
ATOM 630 C CA . ILE A 1 82 ? -8.177 3.267 3.424 1.00 86.44 82 ILE A CA 1
ATOM 631 C C . ILE A 1 82 ? -8.370 3.276 4.945 1.00 86.44 82 ILE A C 1
ATOM 633 O O . ILE A 1 82 ? -9.479 3.030 5.432 1.00 86.44 82 ILE A O 1
ATOM 637 N N . VAL A 1 83 ? -7.325 3.613 5.715 1.00 86.38 83 VAL A N 1
ATOM 638 C CA . VAL A 1 83 ? -7.415 3.712 7.184 1.00 86.38 83 VAL A CA 1
ATOM 639 C C . VAL A 1 83 ? -8.5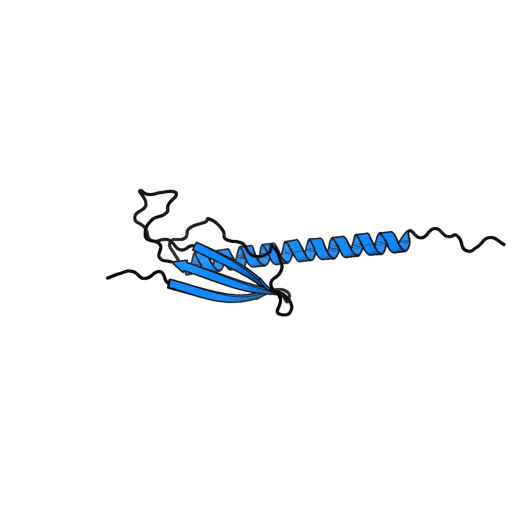13 4.699 7.591 1.00 86.38 83 VAL A C 1
ATOM 641 O O . VAL A 1 83 ? -9.362 4.386 8.431 1.00 86.38 83 VAL A O 1
ATOM 644 N N . THR A 1 84 ? -8.556 5.873 6.963 1.00 86.19 84 THR A N 1
ATOM 645 C CA . THR A 1 84 ? -9.560 6.908 7.247 1.00 86.19 84 THR A CA 1
ATOM 646 C C . THR A 1 84 ? -10.982 6.438 6.942 1.00 86.19 84 THR A C 1
ATOM 648 O O . THR A 1 84 ? -11.881 6.598 7.776 1.00 86.19 84 THR A O 1
ATOM 651 N N . GLN A 1 85 ? -11.203 5.824 5.777 1.00 82.19 85 GLN A N 1
ATOM 652 C CA . GLN A 1 85 ? -12.506 5.279 5.389 1.00 82.19 85 GLN A CA 1
ATOM 653 C C . GLN A 1 85 ? -12.984 4.204 6.377 1.00 82.19 85 GLN A C 1
ATOM 655 O O . GLN A 1 85 ? -14.139 4.216 6.816 1.00 82.19 85 GLN A O 1
ATOM 660 N N . ARG A 1 86 ? -12.086 3.310 6.809 1.00 74.75 86 ARG A N 1
ATOM 661 C CA . ARG A 1 86 ? -12.424 2.254 7.772 1.00 74.75 86 ARG A CA 1
ATOM 662 C C . ARG A 1 86 ? -12.735 2.792 9.161 1.00 74.75 86 ARG A C 1
ATOM 664 O O . ARG A 1 86 ? -13.696 2.332 9.779 1.00 74.75 86 ARG A O 1
ATOM 671 N N . ARG A 1 87 ? -11.997 3.798 9.639 1.00 73.12 87 ARG A N 1
ATOM 672 C CA . ARG A 1 87 ? -12.302 4.468 10.915 1.00 73.12 87 ARG A CA 1
ATOM 673 C C . ARG A 1 87 ? -13.691 5.109 10.897 1.00 73.12 87 ARG A C 1
ATOM 675 O O . ARG A 1 87 ? -14.434 4.944 11.863 1.00 73.12 87 ARG A O 1
ATOM 682 N N . LYS A 1 88 ? -14.077 5.766 9.794 1.00 67.25 88 LYS A N 1
ATOM 683 C CA . LYS A 1 88 ? -15.430 6.327 9.622 1.00 67.25 88 LYS A CA 1
ATOM 684 C C . LYS A 1 88 ? -16.507 5.236 9.653 1.00 67.25 88 LYS A C 1
ATOM 686 O O . LYS A 1 88 ? -17.489 5.378 10.375 1.00 67.25 88 LYS A O 1
ATOM 691 N N . SER A 1 89 ? -16.292 4.120 8.954 1.00 62.22 89 SER A N 1
ATOM 692 C CA . SER A 1 89 ? -17.219 2.975 8.959 1.00 62.22 89 SER A CA 1
ATOM 693 C C . SER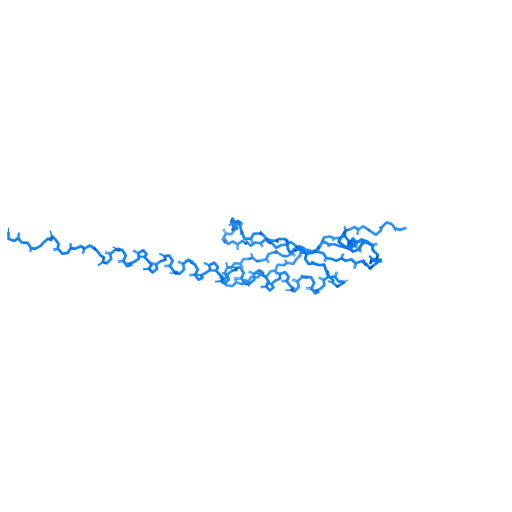 A 1 89 ? -17.372 2.341 10.351 1.00 62.22 89 SER A C 1
ATOM 695 O O . SER A 1 89 ? -18.486 2.065 10.801 1.00 62.22 89 SER A O 1
ATOM 697 N N . ALA A 1 90 ? -16.271 2.169 11.090 1.00 61.53 90 ALA A N 1
ATOM 698 C CA . ALA A 1 90 ? -16.297 1.640 12.453 1.00 61.53 90 ALA A CA 1
ATOM 699 C C . ALA A 1 90 ? -17.005 2.587 13.440 1.00 61.53 90 ALA A C 1
ATOM 701 O O . ALA A 1 90 ? -17.789 2.132 14.278 1.00 61.53 90 ALA A O 1
ATOM 702 N N . ALA A 1 91 ? -16.769 3.897 13.322 1.00 60.09 91 ALA A N 1
ATOM 703 C CA . ALA A 1 91 ? -17.470 4.910 14.107 1.00 60.09 91 ALA A CA 1
ATOM 704 C C . ALA A 1 91 ? -18.979 4.897 13.815 1.00 60.09 91 ALA A C 1
ATOM 706 O O . ALA A 1 91 ? -19.784 4.889 14.745 1.00 60.09 91 ALA A O 1
ATOM 707 N N . PHE A 1 92 ? -19.363 4.786 12.540 1.00 55.69 92 PHE A N 1
ATOM 708 C CA . PHE A 1 92 ? -20.763 4.697 12.129 1.00 55.69 92 PHE A CA 1
ATOM 709 C C . PHE A 1 92 ? -21.452 3.442 12.688 1.00 55.69 92 PHE A C 1
ATOM 711 O O . PHE A 1 92 ? -22.520 3.542 13.288 1.00 55.69 92 PHE A O 1
ATOM 718 N N . LYS A 1 93 ? -20.810 2.265 12.610 1.00 56.69 93 LYS A N 1
ATOM 719 C CA . LYS A 1 93 ? -21.338 1.024 13.213 1.00 56.69 93 LYS A CA 1
ATOM 720 C C . LYS A 1 93 ? -21.543 1.135 14.726 1.00 56.69 93 LYS A C 1
ATOM 722 O O . LYS A 1 93 ? -22.522 0.600 15.244 1.00 56.69 93 LYS A O 1
ATOM 727 N N . ARG A 1 94 ? -20.647 1.821 15.446 1.00 56.16 94 ARG A N 1
ATOM 728 C CA . ARG A 1 94 ? -20.807 2.056 16.892 1.00 56.16 94 ARG A CA 1
ATOM 729 C C . ARG A 1 94 ? -22.017 2.934 17.201 1.00 56.16 94 ARG A C 1
ATOM 731 O O . ARG A 1 94 ? -22.752 2.591 18.118 1.00 56.16 94 ARG A O 1
ATOM 738 N N . ILE A 1 95 ? -22.242 3.998 16.429 1.00 57.09 95 ILE A N 1
ATOM 739 C CA . ILE A 1 95 ? -23.385 4.910 16.607 1.00 57.09 95 ILE A CA 1
ATOM 740 C C . ILE A 1 95 ? -24.715 4.196 16.325 1.00 57.09 95 ILE A C 1
ATOM 742 O O . ILE A 1 95 ? -25.671 4.345 17.084 1.00 57.09 95 ILE A O 1
ATOM 746 N N . VAL A 1 96 ? -24.777 3.370 15.276 1.00 53.44 96 VAL A N 1
ATOM 747 C CA . VAL A 1 96 ? -25.982 2.577 14.979 1.00 53.44 96 VAL A CA 1
ATOM 748 C C . VAL A 1 96 ? -26.277 1.601 16.123 1.00 53.44 96 VAL A C 1
ATOM 750 O O . VAL A 1 96 ? -27.400 1.562 16.622 1.0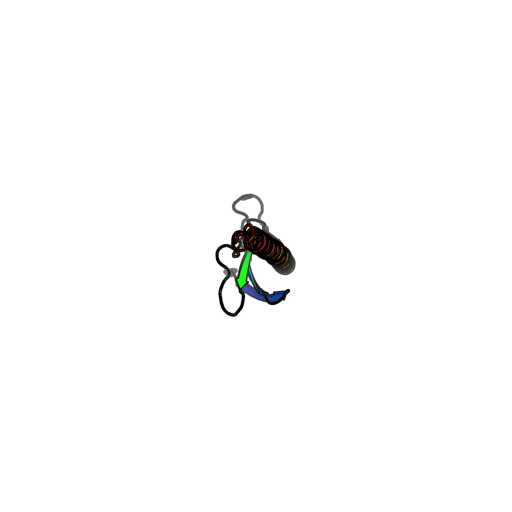0 53.44 96 VAL A O 1
ATOM 753 N N . ARG A 1 97 ? -25.261 0.892 16.631 1.00 50.38 97 ARG A N 1
ATOM 754 C CA . ARG A 1 97 ? -25.437 -0.084 17.717 1.00 50.38 97 ARG A CA 1
ATOM 755 C C . ARG A 1 97 ? -25.836 0.555 19.051 1.00 50.38 97 ARG A C 1
ATOM 757 O O . ARG A 1 97 ? -26.633 -0.021 19.785 1.00 50.38 97 ARG A O 1
ATOM 764 N N . THR A 1 98 ? -25.321 1.742 19.377 1.00 55.00 98 THR A N 1
ATOM 765 C CA . THR A 1 98 ? -25.787 2.476 20.564 1.00 55.00 98 THR A CA 1
ATOM 766 C C . THR A 1 98 ? -27.216 2.976 20.377 1.00 55.00 98 THR A C 1
ATOM 768 O O . THR A 1 98 ? -28.005 2.883 21.311 1.00 55.00 98 THR A O 1
ATOM 771 N N . SER A 1 99 ? -27.605 3.409 19.175 1.00 52.19 99 SER A N 1
ATOM 772 C CA . SER A 1 99 ? -28.988 3.827 18.906 1.00 52.19 99 SER A CA 1
ATOM 773 C C . SER A 1 99 ? -30.016 2.685 18.991 1.00 52.19 99 SER A C 1
ATOM 775 O O . SER A 1 99 ? -31.157 2.929 19.375 1.00 52.19 99 SER A O 1
ATOM 777 N N . GLU A 1 100 ? -29.625 1.436 18.711 1.00 51.38 100 GLU A N 1
ATOM 778 C CA . GLU A 1 100 ? -30.476 0.252 18.916 1.00 51.38 100 GLU A CA 1
ATOM 779 C C . GLU A 1 100 ? -30.642 -0.101 20.401 1.00 51.38 100 GLU A C 1
ATOM 781 O O . GLU A 1 100 ? -31.742 -0.443 20.830 1.00 51.38 100 GLU A O 1
ATOM 786 N N . LEU A 1 101 ? -29.593 0.062 21.216 1.00 52.62 101 LEU A N 1
ATOM 787 C CA . LEU A 1 101 ? -29.663 -0.147 22.670 1.00 52.62 101 LEU A CA 1
ATOM 788 C C . LEU A 1 101 ? -30.579 0.869 23.373 1.00 52.62 101 LEU A C 1
ATOM 790 O O . LEU A 1 101 ? -31.240 0.527 24.351 1.00 52.62 101 LEU A O 1
ATOM 794 N N . PHE A 1 102 ? -30.677 2.096 22.854 1.00 52.03 102 PHE A N 1
ATOM 795 C CA . PHE A 1 102 ? -31.601 3.120 23.362 1.00 52.03 102 PHE A CA 1
ATOM 796 C C . PHE A 1 102 ? -33.040 2.990 22.827 1.00 52.03 102 PHE A C 1
ATOM 798 O O . PHE A 1 102 ? -33.912 3.752 23.243 1.00 52.03 102 PHE A O 1
ATOM 805 N N . LYS A 1 103 ? -33.321 2.015 21.949 1.00 49.12 103 LYS A N 1
ATOM 806 C CA . LYS A 1 103 ? -34.673 1.676 21.465 1.00 49.12 103 LYS A CA 1
ATOM 807 C C . LYS A 1 103 ? -35.308 0.493 22.209 1.00 49.12 103 LYS A C 1
ATOM 809 O O . LYS A 1 103 ? -36.240 -0.114 21.688 1.00 49.12 103 LYS A O 1
ATOM 814 N N . LEU A 1 104 ? -34.868 0.169 23.428 1.00 50.56 104 LEU A N 1
ATOM 815 C CA . LEU A 1 104 ? -35.673 -0.675 24.317 1.00 50.56 104 LEU A CA 1
ATOM 816 C C . LEU A 1 104 ? -36.921 0.115 24.754 1.00 50.56 104 LEU A C 1
ATOM 818 O O . LEU A 1 104 ? -36.786 1.150 25.415 1.00 50.56 104 LEU A O 1
ATOM 822 N N . PRO A 1 105 ? -38.141 -0.321 24.386 1.00 48.22 105 PRO A N 1
ATOM 823 C CA . PRO A 1 105 ? -39.343 0.353 24.821 1.00 48.22 105 PRO A CA 1
ATOM 824 C C . PRO A 1 105 ? -39.516 0.150 26.324 1.00 48.22 105 PRO A C 1
ATOM 826 O O . PRO A 1 105 ? -39.321 -0.936 26.865 1.00 48.22 105 PRO A O 1
ATOM 829 N N . ARG A 1 106 ? -39.909 1.240 26.976 1.00 52.25 106 ARG A N 1
ATOM 830 C CA . ARG A 1 106 ? -40.392 1.344 28.354 1.00 52.25 106 ARG A CA 1
ATOM 831 C C . ARG A 1 106 ? -41.503 0.317 28.636 1.00 52.25 106 ARG A C 1
ATOM 833 O O . ARG A 1 106 ? -42.678 0.654 28.555 1.00 52.25 106 ARG A O 1
ATOM 840 N N . LEU A 1 107 ? -41.141 -0.921 28.965 1.00 48.38 107 LEU A N 1
ATOM 841 C CA . LEU A 1 107 ? -42.088 -2.011 29.245 1.00 48.38 107 LEU A CA 1
ATOM 842 C C . LEU A 1 107 ? -41.899 -2.644 30.633 1.00 48.38 107 LEU A C 1
ATOM 844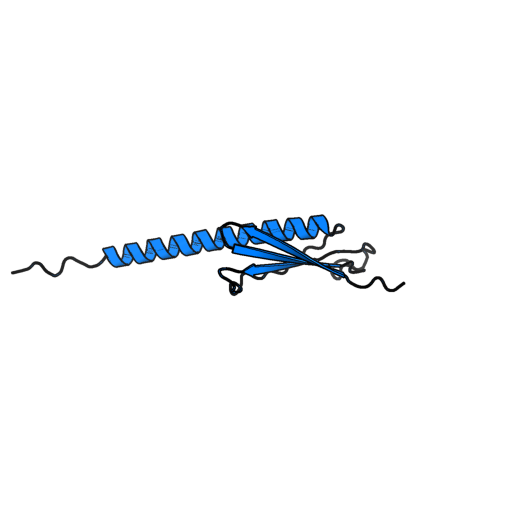 O O . LEU A 1 107 ? -42.243 -3.800 30.836 1.00 48.38 107 LEU A O 1
ATOM 848 N N . LEU A 1 108 ? -41.390 -1.883 31.609 1.00 48.62 108 LEU A N 1
ATOM 849 C CA . LEU A 1 108 ? -41.304 -2.326 33.012 1.00 48.62 108 LEU A CA 1
ATOM 850 C C . LEU A 1 108 ? -41.925 -1.352 34.024 1.00 48.62 108 LEU A C 1
ATOM 852 O O . LEU A 1 108 ? -41.582 -1.378 35.197 1.00 48.62 108 LEU A O 1
ATOM 856 N N . PHE A 1 109 ? -42.881 -0.525 33.600 1.00 47.91 109 PHE A N 1
ATOM 857 C CA . PHE A 1 109 ? -43.754 0.182 34.541 1.00 47.91 109 PHE A CA 1
ATOM 858 C C . PHE A 1 109 ? -45.203 0.115 34.074 1.00 47.91 109 PHE A C 1
ATOM 860 O O . PHE A 1 109 ? -45.720 1.034 33.439 1.00 47.91 109 PHE A O 1
ATOM 867 N N . ARG A 1 110 ? -45.875 -0.985 34.410 1.00 41.00 110 ARG A N 1
ATOM 868 C CA . ARG A 1 110 ? -47.321 -0.960 34.615 1.00 41.00 110 ARG A CA 1
ATOM 869 C C . ARG A 1 110 ? -47.686 -1.983 35.692 1.00 41.00 110 ARG A C 1
ATOM 871 O O . ARG A 1 110 ? -47.661 -3.169 35.402 1.00 41.00 110 ARG A O 1
ATOM 878 N N . TYR A 1 111 ? -47.957 -1.418 36.873 1.00 43.12 111 TYR A N 1
ATOM 879 C CA . TYR A 1 111 ? -48.741 -1.900 38.018 1.00 43.12 111 TYR A CA 1
ATOM 880 C C . TYR A 1 111 ? -48.543 -3.338 38.498 1.00 43.12 111 TYR A C 1
ATOM 882 O O . TYR A 1 111 ? -49.005 -4.269 37.809 1.00 43.12 111 TYR A O 1
#

Radius of gyration: 21.81 Å; Cα contacts (8 Å, |Δi|>4): 163; chains: 1; bounding box: 72×17×65 Å

Sequence (111 aa):
MTTGTSIVTKQETYSGYEILVATVGPIKTNPDEPENLQTHHTTKISIWFDGKEVRGASEAPSMLFVSREDAAEFGFEIGRMIVTQRRKSAAFKRIVRTSELFKLPRLLFRY

Organism: NCBI:txid1221522